Protein AF-A0A6M3XV43-F1 (afdb_monomer_lite)

Sequence (67 aa):
MSGRSTRNKIRHQLSMLIADTDKLMIHLHKIDVLGEQQSPFINETLPILVDAVDALQKIIEYFKDNI

Organism: NCBI:txid1070528

Foldseek 3Di:
DDPDPPLNVLLVVLVVVLVVLVVVLVVLVVCVVVPVVVDPCNVVCSVVVNVVSVVVNVVSVVVSVVD

Radius of gyration: 16.21 Å; chains: 1; bounding box: 48×16×37 Å

Secondary structure (DSSP, 8-state):
-----HHHHHHHHHHHHHHHHHHHHHHHHHHHHHHTTT-HHHHHHHHHHHHHHHHHHHHHHHHHHH-

pLDDT: mean 88.85, std 11.32, range [43.97, 96.31]

Structure (mmCIF, N/CA/C/O backbone):
data_AF-A0A6M3XV43-F1
#
_entry.id   AF-A0A6M3XV43-F1
#
loop_
_atom_site.group_PDB
_atom_site.id
_atom_site.type_symbol
_atom_site.label_atom_id
_atom_site.label_alt_id
_atom_site.label_comp_id
_atom_site.label_asym_id
_atom_site.label_entity_id
_atom_site.label_seq_id
_atom_site.pdbx_PDB_ins_code
_atom_site.Cartn_x
_atom_site.Cartn_y
_atom_site.Cartn_z
_atom_site.occupancy
_atom_site.B_iso_or_equiv
_atom_site.auth_seq_id
_atom_site.auth_comp_id
_atom_site.auth_asym_id
_atom_site.auth_atom_id
_atom_site.pdbx_PDB_model_num
ATOM 1 N N . MET A 1 1 ? 33.315 -4.943 -10.719 1.00 43.97 1 MET A N 1
ATOM 2 C CA . MET A 1 1 ? 32.085 -4.871 -9.900 1.00 43.97 1 MET A CA 1
ATOM 3 C C . MET A 1 1 ? 30.899 -4.797 -10.844 1.00 43.97 1 MET A C 1
ATOM 5 O O . MET A 1 1 ? 30.771 -3.814 -11.560 1.00 43.97 1 MET A O 1
ATOM 9 N N . SER A 1 2 ? 30.112 -5.869 -10.943 1.00 48.6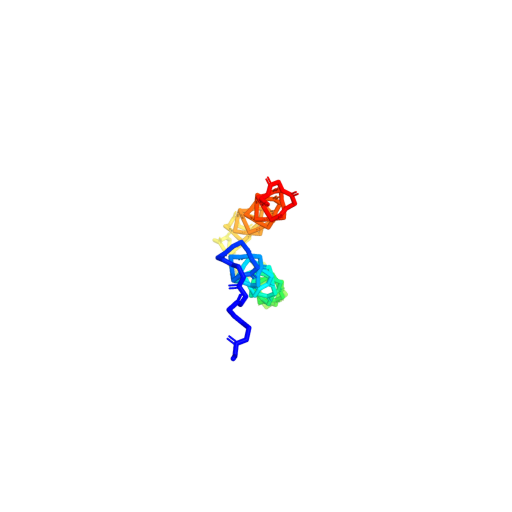6 2 SER A N 1
ATOM 10 C CA . SER A 1 2 ? 28.988 -5.961 -11.878 1.00 48.66 2 SER A CA 1
ATOM 11 C C . SER A 1 2 ? 27.908 -4.954 -11.486 1.00 48.66 2 SER A C 1
ATOM 13 O O . SER A 1 2 ? 27.237 -5.085 -10.461 1.00 48.66 2 SER A O 1
ATOM 15 N N . GLY A 1 3 ? 27.758 -3.902 -12.290 1.00 51.97 3 GLY A N 1
ATOM 16 C CA . GLY A 1 3 ? 26.657 -2.967 -12.143 1.00 51.97 3 GLY A CA 1
ATOM 17 C C . GLY A 1 3 ? 25.357 -3.730 -12.348 1.00 51.97 3 GLY A C 1
ATOM 18 O O . GLY A 1 3 ? 25.046 -4.137 -13.464 1.00 51.97 3 GLY A O 1
ATOM 19 N N . ARG A 1 4 ? 24.589 -3.951 -11.276 1.00 58.88 4 ARG A N 1
ATOM 20 C CA . ARG A 1 4 ? 23.184 -4.342 -11.426 1.00 58.88 4 ARG A CA 1
ATOM 21 C C . ARG A 1 4 ? 22.553 -3.333 -12.386 1.00 58.88 4 ARG A C 1
ATOM 23 O O . ARG A 1 4 ? 22.603 -2.133 -12.104 1.00 58.88 4 ARG A O 1
ATOM 30 N N . SER A 1 5 ? 22.014 -3.827 -13.506 1.00 83.12 5 SER A N 1
ATOM 31 C CA . SER A 1 5 ? 21.257 -3.024 -14.474 1.00 83.12 5 SER A CA 1
ATOM 32 C C . SER A 1 5 ? 20.281 -2.121 -13.719 1.00 83.12 5 SER A C 1
ATOM 34 O O . SER A 1 5 ? 19.708 -2.550 -12.714 1.00 83.12 5 SER A O 1
ATOM 36 N N . THR A 1 6 ? 20.095 -0.879 -14.167 1.00 86.12 6 THR A N 1
ATOM 37 C CA . THR A 1 6 ? 19.157 0.084 -13.568 1.00 86.12 6 THR A CA 1
ATOM 38 C C . THR A 1 6 ? 17.793 -0.557 -13.284 1.00 86.12 6 THR A C 1
ATOM 40 O O . THR A 1 6 ? 17.234 -0.353 -12.211 1.00 86.12 6 THR A O 1
ATOM 43 N N . ARG A 1 7 ? 17.336 -1.462 -14.161 1.00 86.94 7 ARG A N 1
ATOM 44 C CA . ARG A 1 7 ? 16.130 -2.284 -13.976 1.00 86.94 7 ARG A CA 1
ATOM 45 C C . ARG A 1 7 ? 16.150 -3.126 -12.695 1.00 86.94 7 ARG A C 1
ATOM 47 O O . ARG A 1 7 ? 15.187 -3.119 -11.939 1.00 86.94 7 ARG A O 1
ATOM 54 N N . ASN A 1 8 ? 17.256 -3.808 -12.404 1.00 89.56 8 ASN A N 1
ATOM 55 C CA . ASN A 1 8 ? 17.402 -4.611 -11.185 1.00 89.56 8 ASN A CA 1
ATOM 56 C C . ASN A 1 8 ? 17.419 -3.740 -9.926 1.00 89.56 8 ASN A C 1
ATOM 58 O O . ASN A 1 8 ? 16.925 -4.167 -8.885 1.00 89.56 8 ASN A O 1
ATOM 62 N N . LYS A 1 9 ? 17.972 -2.522 -10.007 1.00 91.44 9 LYS A N 1
ATOM 63 C CA . LYS A 1 9 ? 17.913 -1.564 -8.894 1.00 91.44 9 LYS A CA 1
ATOM 64 C C . LYS A 1 9 ? 16.475 -1.112 -8.643 1.00 91.44 9 LYS A C 1
ATOM 66 O O . LYS A 1 9 ? 16.050 -1.127 -7.494 1.00 91.44 9 LYS A O 1
ATOM 71 N N . ILE A 1 10 ? 15.722 -0.792 -9.698 1.00 92.25 10 ILE A N 1
ATOM 72 C CA . ILE A 1 10 ? 14.307 -0.409 -9.588 1.00 92.25 10 ILE A CA 1
ATOM 73 C C . ILE A 1 10 ? 13.483 -1.565 -9.002 1.00 92.25 10 ILE A C 1
ATOM 75 O O . ILE A 1 10 ? 12.817 -1.371 -7.993 1.00 92.25 10 ILE A O 1
ATOM 79 N N . ARG A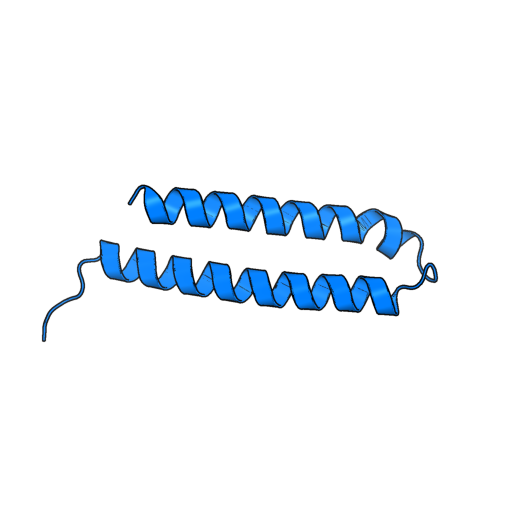 1 11 ? 13.596 -2.791 -9.534 1.00 92.88 11 ARG A N 1
ATOM 80 C CA . ARG A 1 11 ? 12.892 -3.973 -8.990 1.00 92.88 11 ARG A CA 1
ATOM 81 C C . ARG A 1 11 ? 13.199 -4.230 -7.513 1.00 92.88 11 ARG A C 1
ATOM 83 O O . ARG A 1 11 ? 12.313 -4.637 -6.760 1.00 92.88 11 ARG A O 1
ATOM 90 N N . HIS A 1 12 ? 14.442 -3.997 -7.090 1.00 93.44 12 HIS A N 1
ATOM 91 C CA . HIS A 1 12 ? 14.816 -4.109 -5.684 1.00 93.44 12 HIS A CA 1
ATOM 92 C C . HIS A 1 12 ? 14.110 -3.054 -4.826 1.00 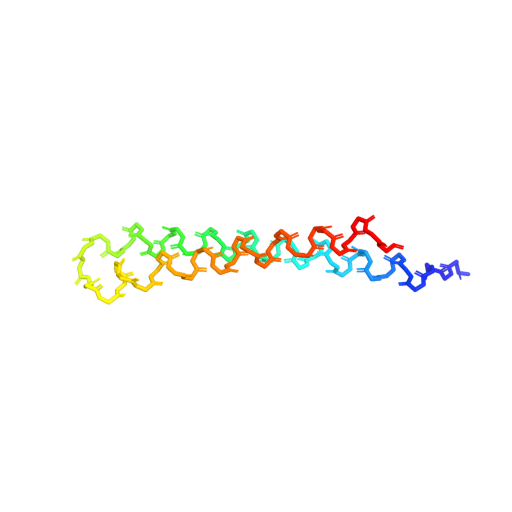93.44 12 HIS A C 1
ATOM 94 O O . HIS A 1 12 ? 13.511 -3.420 -3.821 1.00 93.44 12 HIS A O 1
ATOM 100 N N . GLN A 1 13 ? 14.109 -1.787 -5.252 1.00 94.94 13 GLN A N 1
ATOM 101 C CA . GLN A 1 13 ? 13.402 -0.708 -4.552 1.00 94.94 13 GLN A CA 1
ATOM 102 C C . GLN A 1 13 ? 11.894 -0.977 -4.456 1.00 94.94 13 GLN A C 1
ATOM 104 O O . GLN A 1 13 ? 11.325 -0.854 -3.379 1.00 94.94 13 GLN A O 1
ATOM 109 N N . LEU A 1 14 ? 11.265 -1.443 -5.540 1.00 95.25 14 LEU A N 1
ATOM 110 C CA . LEU A 1 14 ? 9.847 -1.829 -5.536 1.00 95.25 14 LEU A CA 1
ATOM 111 C C . LEU A 1 14 ? 9.568 -2.973 -4.555 1.00 95.25 14 LEU A C 1
ATOM 113 O O . LEU A 1 14 ? 8.559 -2.962 -3.864 1.00 95.25 14 LEU A O 1
ATOM 117 N N . SER A 1 15 ? 10.482 -3.942 -4.447 1.00 94.88 15 SER A N 1
ATOM 118 C CA . SER A 1 15 ? 10.337 -5.040 -3.483 1.00 94.88 15 SER A CA 1
ATOM 119 C C . SER A 1 15 ? 10.453 -4.561 -2.034 1.00 94.88 15 SER A C 1
ATOM 121 O O . SER A 1 15 ? 9.757 -5.087 -1.173 1.00 94.88 15 SER A O 1
ATOM 123 N N . MET A 1 16 ? 11.299 -3.561 -1.758 1.00 96.31 16 MET A N 1
ATOM 124 C CA . MET A 1 16 ? 11.337 -2.938 -0.429 1.00 96.31 16 MET A CA 1
ATOM 125 C C . MET A 1 16 ? 10.046 -2.170 -0.139 1.00 96.31 16 MET A C 1
ATOM 127 O O . MET A 1 16 ? 9.511 -2.288 0.955 1.00 96.31 16 MET A O 1
ATOM 131 N N . LEU A 1 17 ? 9.517 -1.446 -1.130 1.00 95.75 17 LEU A N 1
ATOM 132 C CA . LEU A 1 17 ? 8.276 -0.690 -0.982 1.00 95.75 17 LEU A CA 1
ATOM 133 C C . LEU A 1 17 ? 7.076 -1.602 -0.680 1.00 95.75 17 LEU A C 1
ATOM 135 O O . LEU A 1 17 ? 6.285 -1.282 0.202 1.00 95.75 17 LEU A O 1
ATOM 139 N N . ILE A 1 18 ? 6.981 -2.766 -1.336 1.00 95.44 18 ILE A N 1
ATOM 140 C CA . ILE A 1 18 ? 5.980 -3.796 -1.001 1.00 95.44 18 ILE A CA 1
ATOM 141 C C . ILE A 1 18 ? 6.129 -4.215 0.469 1.00 95.44 18 ILE A C 1
ATOM 143 O O . ILE A 1 18 ? 5.175 -4.115 1.234 1.00 95.44 18 ILE A O 1
ATOM 147 N N . ALA A 1 19 ? 7.342 -4.554 0.913 1.00 94.94 19 ALA A N 1
ATOM 148 C CA . ALA A 1 19 ? 7.572 -4.947 2.304 1.00 94.94 19 ALA A CA 1
ATOM 149 C C . ALA A 1 19 ? 7.241 -3.835 3.322 1.00 94.94 19 ALA A C 1
ATOM 151 O O . ALA A 1 19 ? 6.838 -4.122 4.449 1.00 94.94 19 ALA A O 1
ATOM 152 N N . ASP A 1 20 ? 7.418 -2.563 2.964 1.00 96.25 20 ASP A N 1
ATOM 153 C CA . ASP A 1 20 ? 7.056 -1.443 3.835 1.00 96.25 20 ASP A CA 1
ATOM 154 C C . ASP A 1 20 ? 5.540 -1.215 3.886 1.00 96.25 20 ASP A C 1
ATOM 156 O O . ASP A 1 20 ? 4.997 -0.941 4.958 1.00 96.25 20 ASP A O 1
ATOM 160 N N . THR A 1 21 ? 4.839 -1.406 2.768 1.00 95.88 21 THR A N 1
ATOM 161 C CA . THR A 1 21 ? 3.366 -1.387 2.743 1.00 95.88 21 THR A CA 1
ATOM 162 C C . THR A 1 21 ? 2.749 -2.559 3.517 1.00 95.88 21 THR A C 1
ATOM 164 O O . THR A 1 21 ? 1.771 -2.347 4.229 1.00 95.88 21 THR A O 1
ATOM 167 N N . ASP A 1 22 ? 3.377 -3.742 3.527 1.00 95.44 22 ASP A N 1
ATOM 168 C CA . ASP A 1 22 ? 2.950 -4.864 4.382 1.00 95.44 22 ASP A CA 1
ATOM 169 C C . ASP A 1 22 ? 3.036 -4.506 5.872 1.00 95.44 22 ASP A C 1
ATOM 171 O O . ASP A 1 22 ? 2.120 -4.769 6.656 1.00 95.44 22 ASP A O 1
ATOM 175 N N . LYS A 1 23 ? 4.130 -3.854 6.289 1.00 96.06 23 LYS A N 1
ATOM 176 C CA . LYS A 1 23 ? 4.266 -3.366 7.671 1.00 96.06 23 LYS A CA 1
ATOM 177 C C . LYS A 1 23 ? 3.192 -2.335 7.996 1.00 96.06 23 LYS A C 1
ATOM 179 O O . LYS A 1 23 ? 2.626 -2.378 9.087 1.00 96.06 23 LYS A O 1
ATOM 184 N N . LEU A 1 24 ? 2.911 -1.417 7.071 1.00 95.88 24 LEU A N 1
ATOM 185 C CA . LEU A 1 24 ? 1.862 -0.417 7.246 1.00 95.88 24 LEU A CA 1
ATOM 186 C C . LEU A 1 24 ? 0.497 -1.082 7.455 1.00 95.88 24 LEU A C 1
ATOM 188 O O . LEU A 1 24 ? -0.193 -0.729 8.407 1.00 95.88 24 LEU A O 1
ATOM 192 N N . MET A 1 25 ? 0.152 -2.094 6.658 1.00 94.88 25 MET A N 1
ATOM 193 C CA . MET A 1 25 ? -1.082 -2.873 6.822 1.00 94.88 25 MET A CA 1
ATOM 194 C C . MET A 1 25 ? -1.193 -3.508 8.213 1.00 94.88 25 MET A C 1
ATOM 196 O O . MET A 1 25 ? -2.237 -3.416 8.859 1.00 94.88 25 MET A O 1
ATOM 200 N N . ILE A 1 26 ? -0.099 -4.072 8.734 1.00 95.00 26 ILE A N 1
ATOM 201 C CA . ILE A 1 26 ? -0.058 -4.606 10.106 1.00 95.00 26 ILE A CA 1
ATOM 202 C C . ILE A 1 26 ? -0.341 -3.503 11.137 1.00 95.00 26 ILE A C 1
ATOM 204 O O . ILE A 1 26 ? -1.054 -3.735 12.115 1.00 95.00 26 ILE A O 1
ATOM 208 N N . HIS A 1 27 ? 0.217 -2.305 10.953 1.00 94.62 27 HIS A N 1
ATOM 209 C CA . HIS A 1 27 ? -0.037 -1.177 11.849 1.00 94.62 27 HIS A CA 1
ATOM 210 C C . HIS A 1 27 ? -1.483 -0.683 11.774 1.00 94.62 27 HIS A C 1
ATOM 212 O O . HIS A 1 27 ? -2.074 -0.438 12.823 1.00 94.62 27 HIS A O 1
ATOM 218 N N . LEU A 1 28 ? -2.067 -0.592 10.577 1.00 93.06 28 LEU A N 1
ATOM 219 C CA . LEU A 1 28 ? -3.472 -0.223 10.397 1.00 93.06 28 LEU A CA 1
ATOM 220 C C . LEU A 1 28 ? -4.398 -1.230 11.086 1.00 93.06 28 LEU A C 1
ATOM 222 O O . LEU A 1 28 ? -5.292 -0.827 11.820 1.00 93.06 28 LEU A O 1
ATOM 226 N N . HIS A 1 29 ? -4.125 -2.530 10.963 1.00 90.50 29 HIS A N 1
ATOM 227 C CA . HIS A 1 29 ? -4.919 -3.545 11.651 1.00 90.50 29 HIS A CA 1
ATOM 228 C C . HIS A 1 29 ? -4.786 -3.471 13.180 1.00 90.50 29 HIS A C 1
ATOM 230 O O . HIS A 1 29 ? -5.759 -3.642 13.905 1.00 90.50 29 HIS A O 1
ATOM 236 N N . LYS A 1 30 ? -3.598 -3.144 13.705 1.00 91.62 30 LYS A N 1
ATOM 237 C CA . LYS A 1 30 ? -3.441 -2.880 15.146 1.00 91.62 30 LYS A CA 1
ATOM 238 C C . LYS A 1 30 ? -4.244 -1.664 15.599 1.00 91.62 30 LYS A C 1
ATOM 240 O O . LYS A 1 30 ? -4.782 -1.687 16.699 1.00 91.62 30 LYS A O 1
ATOM 245 N N . ILE A 1 31 ? -4.305 -0.612 14.782 1.00 89.50 31 ILE A N 1
ATOM 246 C CA . ILE A 1 31 ? -5.124 0.570 15.073 1.00 89.50 31 ILE A CA 1
ATOM 247 C C . ILE A 1 31 ? -6.608 0.198 15.088 1.00 89.50 31 ILE A C 1
ATOM 249 O O . ILE A 1 31 ? -7.311 0.676 15.966 1.00 89.50 31 ILE A O 1
ATOM 253 N N . ASP A 1 32 ? -7.061 -0.677 14.189 1.00 88.12 32 ASP A N 1
ATOM 254 C CA . ASP A 1 32 ? -8.444 -1.176 14.161 1.00 88.12 32 ASP A CA 1
ATOM 255 C C . ASP A 1 32 ? -8.805 -1.885 15.473 1.00 88.12 32 ASP A C 1
ATOM 257 O O . ASP A 1 32 ? -9.763 -1.528 16.157 1.00 88.12 32 ASP A O 1
ATOM 261 N N . VAL A 1 33 ? -7.944 -2.820 15.888 1.00 87.50 33 VAL A N 1
ATOM 262 C CA . VAL A 1 33 ? -8.105 -3.579 17.136 1.00 87.50 33 VAL A CA 1
ATOM 263 C C . VAL A 1 33 ? -8.079 -2.665 18.363 1.00 87.50 33 VAL A C 1
ATOM 265 O O . VAL A 1 33 ? -8.881 -2.834 19.270 1.00 87.50 33 VAL A O 1
ATOM 268 N N . LEU A 1 34 ? -7.182 -1.677 18.409 1.00 87.50 34 LEU A N 1
ATOM 269 C CA . LEU A 1 34 ? -7.140 -0.706 19.511 1.00 87.50 34 LEU A CA 1
ATOM 270 C C . LEU A 1 34 ? -8.306 0.291 19.464 1.00 87.50 34 LEU A C 1
ATOM 272 O O . LEU A 1 34 ? -8.669 0.866 20.488 1.00 87.50 34 LEU A O 1
ATOM 276 N N . GLY A 1 35 ? -8.842 0.533 18.269 1.00 77.69 35 GLY A N 1
ATOM 277 C CA . GLY A 1 35 ? -9.885 1.505 17.992 1.00 77.69 35 GLY A CA 1
ATOM 278 C C . GLY A 1 35 ? -11.256 1.064 18.479 1.00 77.69 35 GLY A C 1
ATOM 279 O O . GLY A 1 35 ? -12.047 1.949 18.789 1.00 77.69 35 GLY A O 1
ATOM 280 N N . GLU A 1 36 ? -11.518 -0.250 18.566 1.00 70.31 36 GLU A N 1
ATOM 281 C CA . GLU A 1 36 ? -12.640 -0.929 19.249 1.00 70.31 36 GLU A CA 1
ATOM 282 C C . GLU A 1 36 ? -13.933 -0.091 19.400 1.00 70.31 36 GLU A C 1
ATOM 284 O O . GLU A 1 36 ? -14.524 0.030 20.471 1.00 70.31 36 GLU A O 1
ATOM 289 N N . GLN A 1 37 ? -14.381 0.534 18.307 1.00 66.06 37 GLN A N 1
ATOM 290 C CA . GLN A 1 37 ? -15.549 1.424 18.248 1.00 66.06 37 GLN A CA 1
ATOM 291 C C . GLN A 1 37 ? -15.518 2.678 19.145 1.00 66.06 37 GLN A C 1
ATOM 293 O O . GLN A 1 37 ? -16.496 3.421 19.202 1.00 66.06 37 GLN A O 1
ATOM 298 N N . GLN A 1 38 ? -14.396 2.968 19.798 1.00 76.62 38 GLN A N 1
ATOM 299 C CA . GLN A 1 38 ? -14.228 4.119 20.686 1.00 76.62 38 GLN A CA 1
ATOM 300 C C . GLN A 1 38 ? -14.152 5.446 19.920 1.00 76.62 38 GLN A C 1
ATOM 302 O O . GLN A 1 38 ? -14.382 6.508 20.498 1.00 76.62 38 GLN A O 1
ATOM 307 N N . SER A 1 39 ? -13.846 5.400 18.619 1.00 83.56 39 SER A N 1
ATOM 308 C CA . SER A 1 39 ? -13.782 6.577 17.754 1.00 83.56 39 SER A CA 1
ATOM 309 C C . SER A 1 39 ? -14.531 6.349 16.436 1.00 83.56 39 SER A C 1
ATOM 311 O O . SER A 1 39 ? -14.048 5.598 15.585 1.00 83.56 39 SER A O 1
ATOM 313 N N . PRO A 1 40 ? -15.666 7.042 16.212 1.00 85.50 40 PRO A N 1
ATOM 314 C CA . PRO A 1 40 ? -16.377 7.022 14.932 1.00 85.50 40 PRO A CA 1
ATOM 315 C C . PRO A 1 40 ? -15.474 7.408 13.758 1.00 85.50 40 PRO A C 1
ATOM 317 O O . PRO A 1 40 ? -15.522 6.783 12.706 1.00 85.50 40 PRO A O 1
ATOM 320 N N . PHE A 1 41 ? -14.573 8.373 13.973 1.00 88.19 41 PHE A N 1
ATOM 321 C CA . PHE A 1 41 ? -13.621 8.808 12.956 1.00 88.19 41 PHE A CA 1
ATOM 322 C C . PHE A 1 41 ? -12.674 7.682 12.527 1.00 88.19 41 PHE A C 1
ATOM 324 O O . PHE A 1 41 ? -12.411 7.531 11.337 1.00 88.19 41 PHE A O 1
ATOM 331 N N . ILE A 1 42 ? -12.173 6.874 13.470 1.00 87.50 42 ILE A N 1
ATOM 332 C CA . ILE A 1 42 ? -11.305 5.733 13.139 1.00 87.50 42 ILE A CA 1
ATOM 333 C C . ILE A 1 42 ? -12.102 4.697 12.344 1.00 87.50 42 ILE A C 1
ATOM 335 O O . ILE A 1 42 ? -11.642 4.276 11.290 1.00 87.50 42 ILE A O 1
ATOM 339 N N . ASN A 1 43 ? -13.314 4.358 12.783 1.00 85.62 43 ASN A N 1
ATOM 340 C CA . ASN A 1 43 ? -14.148 3.367 12.094 1.00 85.62 43 ASN A CA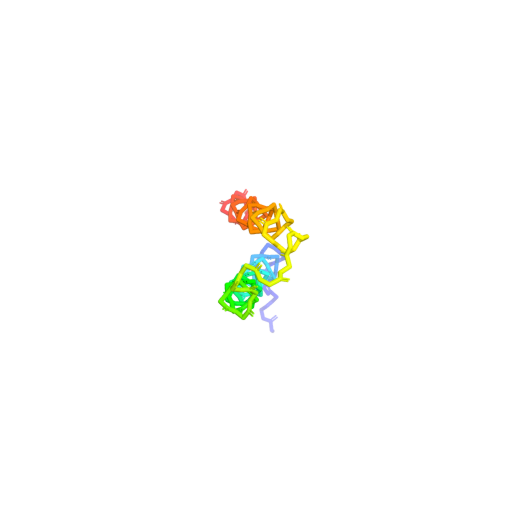 1
ATOM 341 C C . ASN A 1 43 ? -14.501 3.780 10.655 1.00 85.62 43 ASN A C 1
ATOM 343 O O . ASN A 1 43 ? -14.614 2.927 9.781 1.00 85.62 43 ASN A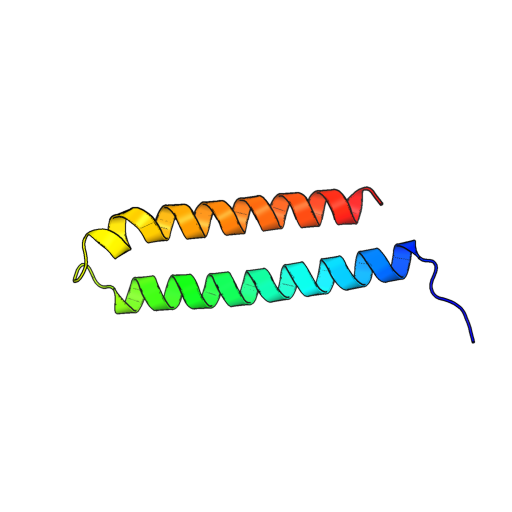 O 1
ATOM 347 N N . GLU A 1 44 ? -14.689 5.078 10.405 1.00 90.56 44 GLU A N 1
ATOM 348 C CA . GLU A 1 44 ? -15.018 5.600 9.075 1.00 90.56 44 GLU A CA 1
ATOM 349 C C . GLU A 1 44 ? -13.787 5.729 8.170 1.00 90.56 44 GLU A C 1
ATOM 351 O O . GLU A 1 44 ? -13.862 5.451 6.975 1.00 90.56 44 GLU A O 1
ATOM 356 N N . THR A 1 45 ? -12.644 6.155 8.716 1.00 91.56 45 THR A N 1
ATOM 357 C CA . THR A 1 45 ? -11.463 6.499 7.904 1.00 91.56 45 THR A CA 1
ATOM 358 C C . THR A 1 45 ? -10.465 5.361 7.745 1.00 91.56 45 THR A C 1
ATOM 360 O O . THR A 1 45 ? -9.782 5.288 6.722 1.00 91.56 45 THR A O 1
ATOM 363 N N . LEU A 1 46 ? -10.372 4.456 8.718 1.00 91.94 46 LEU A N 1
ATOM 364 C CA . LEU A 1 46 ? -9.405 3.365 8.694 1.00 91.94 46 LEU A CA 1
ATOM 365 C C . LEU A 1 46 ? -9.627 2.385 7.529 1.00 91.94 46 LEU A C 1
ATOM 367 O O . LEU A 1 46 ? -8.635 2.055 6.877 1.00 91.94 46 LEU A O 1
ATOM 371 N N . PRO A 1 47 ? -10.869 1.983 7.181 1.00 91.81 47 PRO A N 1
ATOM 372 C CA . PRO A 1 47 ? -11.106 1.153 5.999 1.00 91.81 47 PRO A CA 1
ATOM 373 C C . PRO A 1 47 ? -10.617 1.814 4.704 1.00 91.81 47 PRO A C 1
ATOM 375 O O . PRO A 1 47 ? -9.988 1.165 3.878 1.00 91.81 47 PRO A O 1
ATOM 378 N N . ILE A 1 48 ? -10.808 3.132 4.568 1.00 95.00 48 ILE A N 1
ATOM 379 C CA . ILE A 1 48 ? -10.359 3.897 3.393 1.00 95.00 48 ILE A CA 1
ATOM 380 C C . ILE A 1 48 ? -8.830 3.860 3.273 1.00 95.00 48 ILE A C 1
ATOM 382 O O . ILE A 1 4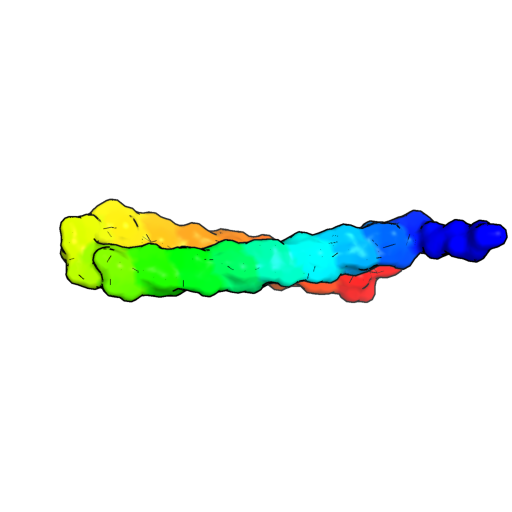8 ? -8.288 3.717 2.177 1.00 95.00 48 ILE A O 1
ATOM 386 N N . LEU A 1 49 ? -8.119 3.987 4.399 1.00 93.81 49 LEU A N 1
ATOM 387 C CA . LEU A 1 49 ? -6.658 3.889 4.422 1.00 93.81 49 LEU A CA 1
ATOM 388 C C . LEU A 1 49 ? -6.179 2.486 4.048 1.00 93.81 49 LEU A C 1
ATOM 390 O O . LEU A 1 49 ? -5.224 2.362 3.284 1.00 93.81 49 LEU A O 1
ATOM 394 N N . VAL A 1 50 ? -6.839 1.449 4.560 1.00 94.25 50 VAL A N 1
ATOM 395 C CA . VAL A 1 50 ? -6.540 0.051 4.227 1.00 94.25 50 VAL A CA 1
ATOM 396 C C . VAL A 1 50 ? -6.706 -0.194 2.726 1.00 94.25 50 VAL A C 1
ATOM 398 O O . VAL A 1 50 ? -5.770 -0.669 2.081 1.00 94.25 50 VAL A O 1
ATOM 401 N N . ASP A 1 51 ? -7.835 0.218 2.149 1.00 94.88 51 ASP A N 1
ATOM 402 C CA . ASP A 1 51 ? -8.112 0.063 0.718 1.00 94.88 51 ASP A CA 1
ATOM 403 C C . ASP A 1 51 ? -7.099 0.824 -0.152 1.00 94.88 51 ASP A C 1
ATOM 405 O O . ASP A 1 51 ? -6.653 0.330 -1.190 1.00 94.88 51 ASP A O 1
ATOM 409 N N . ALA A 1 52 ? -6.688 2.022 0.273 1.00 96.00 52 ALA A N 1
ATOM 410 C CA . ALA A 1 52 ? -5.686 2.809 -0.440 1.00 96.00 52 ALA A CA 1
ATOM 411 C C . ALA A 1 52 ? -4.303 2.135 -0.442 1.00 96.00 52 ALA A C 1
ATOM 413 O O . ALA A 1 52 ? -3.600 2.173 -1.456 1.00 96.00 52 ALA A O 1
ATOM 414 N N . VAL A 1 53 ? -3.906 1.515 0.674 1.00 95.94 53 VAL A N 1
ATOM 415 C CA . VAL A 1 53 ? -2.631 0.792 0.775 1.00 95.94 53 VAL A CA 1
ATOM 416 C C . VAL A 1 53 ? -2.661 -0.491 -0.057 1.00 95.94 53 VAL A C 1
ATOM 418 O O . VAL A 1 53 ? -1.703 -0.745 -0.785 1.00 95.94 53 VAL A O 1
ATOM 421 N N . ASP A 1 54 ? -3.762 -1.245 -0.034 1.00 95.56 54 ASP A N 1
ATOM 422 C CA . ASP A 1 54 ? -3.949 -2.432 -0.882 1.00 95.56 54 ASP A CA 1
ATOM 423 C C . ASP A 1 54 ? -3.912 -2.076 -2.382 1.00 95.56 54 ASP A C 1
ATOM 425 O O . ASP A 1 54 ? -3.213 -2.711 -3.178 1.00 95.56 54 ASP A O 1
ATOM 429 N N . ALA A 1 55 ? -4.586 -0.994 -2.784 1.00 96.25 55 ALA A N 1
ATOM 430 C CA . ALA A 1 55 ? -4.526 -0.503 -4.159 1.00 96.25 55 ALA A CA 1
ATOM 431 C C . ALA A 1 55 ? -3.096 -0.103 -4.565 1.00 96.25 55 ALA A C 1
ATOM 433 O O . ALA A 1 55 ? -2.644 -0.427 -5.668 1.00 96.25 55 ALA A O 1
ATOM 434 N N . LEU A 1 56 ? -2.363 0.567 -3.671 1.00 95.69 56 LEU A N 1
ATOM 435 C CA . LEU A 1 56 ? -0.970 0.940 -3.902 1.00 95.69 56 LEU A CA 1
ATOM 436 C C . LEU A 1 56 ? -0.079 -0.300 -4.075 1.00 95.69 56 LEU A C 1
ATOM 438 O O . LEU A 1 56 ? 0.726 -0.330 -5.007 1.00 95.69 56 LEU A O 1
ATOM 442 N N . GLN A 1 57 ? -0.247 -1.329 -3.239 1.00 95.81 57 GLN A N 1
ATOM 443 C CA . GLN A 1 57 ? 0.483 -2.596 -3.353 1.00 95.81 57 GLN A CA 1
ATOM 444 C C . GLN A 1 57 ? 0.295 -3.237 -4.726 1.00 95.81 57 GLN A C 1
ATOM 446 O O . GLN A 1 57 ? 1.280 -3.513 -5.413 1.00 95.81 57 GLN A O 1
ATOM 451 N N . LYS A 1 58 ? -0.956 -3.367 -5.179 1.00 95.75 58 LYS A N 1
ATOM 452 C CA . LYS A 1 58 ? -1.286 -3.934 -6.496 1.00 95.75 58 LYS A CA 1
ATOM 453 C C . LYS A 1 58 ? -0.634 -3.165 -7.645 1.00 95.75 58 LYS A C 1
ATOM 455 O O . LYS A 1 58 ? -0.129 -3.769 -8.590 1.00 95.75 58 LYS A O 1
ATOM 460 N N . ILE A 1 59 ? -0.605 -1.832 -7.568 1.00 96.31 59 ILE A N 1
ATOM 461 C CA . ILE A 1 59 ? 0.054 -0.987 -8.578 1.00 96.31 59 ILE A CA 1
ATOM 462 C C . ILE A 1 59 ? 1.571 -1.215 -8.577 1.00 96.31 59 ILE A C 1
ATOM 464 O O . ILE A 1 59 ? 2.177 -1.305 -9.647 1.00 96.31 59 ILE A O 1
ATOM 468 N N . ILE A 1 60 ? 2.193 -1.316 -7.399 1.00 94.69 60 ILE A N 1
ATOM 469 C CA . ILE A 1 60 ? 3.638 -1.547 -7.271 1.00 94.69 60 ILE A CA 1
ATOM 470 C C . ILE A 1 60 ? 4.019 -2.927 -7.817 1.00 94.69 60 ILE A C 1
ATOM 472 O O . ILE A 1 60 ? 5.010 -3.034 -8.542 1.00 94.69 60 ILE A O 1
ATOM 476 N N . GLU A 1 61 ? 3.245 -3.964 -7.497 1.00 95.00 61 GLU A N 1
ATOM 477 C CA . GLU A 1 61 ? 3.436 -5.320 -8.021 1.00 95.00 61 GLU A CA 1
ATOM 478 C C . GLU A 1 61 ? 3.303 -5.350 -9.541 1.00 95.00 61 GLU A C 1
ATOM 480 O O . GLU A 1 61 ? 4.229 -5.779 -10.232 1.00 95.00 61 GLU A O 1
ATOM 485 N N . TYR A 1 62 ? 2.221 -4.777 -10.075 1.00 95.12 62 TYR A N 1
ATOM 486 C CA . TYR A 1 62 ? 2.028 -4.664 -11.516 1.00 95.12 62 TYR A CA 1
ATOM 487 C C . TYR A 1 62 ? 3.201 -3.941 -12.187 1.00 95.12 62 TYR A C 1
ATOM 489 O O . TYR A 1 62 ? 3.739 -4.409 -13.192 1.00 95.12 62 TYR A O 1
ATOM 497 N N . PHE A 1 63 ? 3.644 -2.813 -11.628 1.00 94.06 63 PHE A N 1
ATOM 498 C CA . PHE A 1 63 ? 4.776 -2.074 -12.174 1.00 94.06 63 PHE A CA 1
ATOM 499 C C . PHE A 1 63 ? 6.065 -2.904 -12.133 1.00 94.06 63 PHE A C 1
ATOM 501 O O . PHE A 1 63 ? 6.793 -2.945 -13.121 1.00 94.06 63 PHE A O 1
ATOM 508 N N . LYS A 1 64 ? 6.337 -3.608 -11.028 1.00 92.38 64 LYS A N 1
ATOM 509 C CA . LYS A 1 64 ? 7.510 -4.480 -10.862 1.00 92.38 64 LYS A CA 1
ATOM 510 C C . LYS A 1 64 ? 7.557 -5.610 -11.892 1.00 92.38 64 LYS A C 1
ATOM 512 O O . LYS A 1 64 ? 8.650 -5.911 -12.380 1.00 92.38 64 LYS A O 1
ATOM 517 N N . ASP A 1 65 ? 6.411 -6.201 -12.215 1.00 91.38 65 ASP A N 1
ATOM 518 C CA . ASP A 1 65 ? 6.308 -7.328 -13.146 1.00 91.38 65 ASP A CA 1
ATOM 519 C C . ASP A 1 65 ? 6.438 -6.902 -14.617 1.00 91.38 65 ASP A C 1
ATOM 521 O O . ASP A 1 65 ? 6.873 -7.691 -15.457 1.00 91.38 65 ASP A O 1
ATOM 525 N N . ASN A 1 66 ? 6.129 -5.638 -14.926 1.00 92.06 66 ASN A N 1
ATOM 526 C CA . ASN A 1 66 ? 6.139 -5.098 -16.290 1.00 92.06 66 ASN A CA 1
ATOM 527 C C . ASN A 1 66 ? 7.412 -4.312 -16.666 1.00 92.06 66 ASN A C 1
ATOM 529 O O . ASN A 1 66 ? 7.535 -3.874 -17.813 1.00 92.06 66 ASN A O 1
ATOM 533 N N . ILE A 1 67 ? 8.373 -4.139 -15.748 1.00 87.69 67 ILE A N 1
ATOM 534 C CA . ILE A 1 67 ? 9.693 -3.530 -16.031 1.00 87.69 67 ILE A CA 1
ATOM 535 C C . ILE A 1 67 ? 10.782 -4.577 -16.207 1.00 87.69 67 ILE A C 1
ATOM 537 O O . ILE A 1 67 ? 11.633 -4.427 -17.112 1.00 87.69 67 ILE A O 1
#